Protein AF-A0A348WF57-F1 (afdb_monomer_lite)

Radius of gyration: 16.08 Å; chains: 1; bounding box: 39×14×36 Å

Organism: NCBI:txid314263

Structure (mmCIF, N/CA/C/O backbone):
data_AF-A0A348WF57-F1
#
_entry.id   AF-A0A348WF57-F1
#
loop_
_ato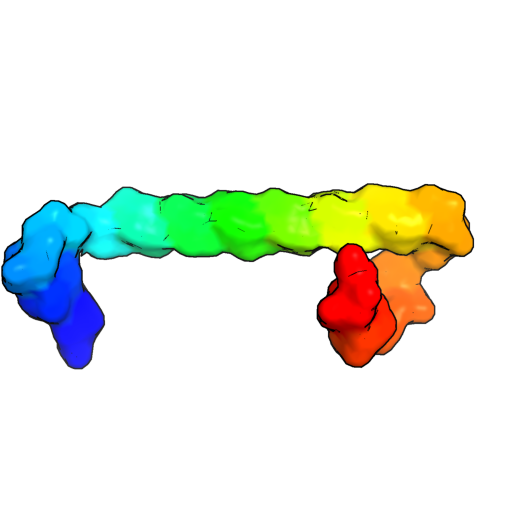m_site.group_PDB
_atom_site.id
_atom_site.type_symbol
_atom_site.label_atom_id
_atom_site.label_alt_id
_atom_site.label_comp_id
_atom_site.label_asym_id
_atom_site.label_entity_id
_atom_site.label_seq_id
_atom_site.pdbx_PDB_ins_code
_atom_site.Cartn_x
_atom_site.Cartn_y
_atom_site.Cartn_z
_atom_site.occupancy
_atom_site.B_iso_or_equiv
_atom_site.auth_seq_id
_atom_site.auth_comp_id
_atom_site.auth_asym_id
_atom_site.auth_atom_id
_atom_site.pdbx_PDB_model_num
ATOM 1 N N . VAL A 1 1 ? 20.856 -5.142 -5.586 1.00 57.88 1 VAL A N 1
ATOM 2 C CA . VAL A 1 1 ? 20.747 -4.282 -6.791 1.00 57.88 1 VAL A CA 1
ATOM 3 C C . VAL A 1 1 ? 19.412 -4.553 -7.494 1.00 57.88 1 VAL A C 1
ATOM 5 O O . VAL A 1 1 ? 19.367 -5.345 -8.422 1.00 57.88 1 VAL A O 1
ATOM 8 N N . MET A 1 2 ? 18.309 -3.940 -7.041 1.00 60.84 2 MET A N 1
ATOM 9 C CA . MET A 1 2 ? 16.974 -4.138 -7.651 1.00 60.84 2 MET A CA 1
ATOM 10 C C . MET A 1 2 ? 16.846 -3.438 -9.017 1.00 60.84 2 MET A C 1
ATOM 12 O O . MET A 1 2 ? 16.162 -3.926 -9.909 1.00 60.84 2 MET A O 1
ATOM 16 N N . ALA A 1 3 ? 17.590 -2.345 -9.224 1.00 60.56 3 ALA A N 1
ATOM 17 C CA . ALA A 1 3 ? 17.591 -1.589 -10.477 1.00 60.56 3 ALA A CA 1
ATOM 18 C C . ALA A 1 3 ? 18.196 -2.352 -11.676 1.00 60.56 3 ALA A C 1
ATOM 20 O O . ALA A 1 3 ? 17.742 -2.166 -12.800 1.00 60.56 3 ALA A O 1
ATOM 21 N N . ASN A 1 4 ? 19.192 -3.227 -11.466 1.00 58.22 4 ASN A N 1
ATOM 22 C CA . ASN A 1 4 ? 19.750 -4.052 -12.555 1.00 58.22 4 ASN A CA 1
ATOM 23 C C . ASN A 1 4 ? 18.800 -5.188 -12.958 1.00 58.22 4 ASN A C 1
ATOM 25 O O . ASN A 1 4 ? 18.763 -5.543 -14.131 1.00 58.22 4 ASN A O 1
ATOM 29 N N . LEU A 1 5 ? 18.026 -5.724 -12.006 1.00 60.59 5 LEU A N 1
ATOM 30 C CA . LEU A 1 5 ? 17.020 -6.753 -12.268 1.00 60.59 5 LEU A CA 1
ATOM 31 C C . LEU A 1 5 ? 15.822 -6.174 -13.035 1.00 60.59 5 LEU A C 1
ATOM 33 O O . LEU A 1 5 ? 15.392 -6.766 -14.015 1.00 60.59 5 LEU A O 1
ATOM 37 N N . ALA A 1 6 ? 15.347 -4.982 -12.655 1.00 59.50 6 ALA A N 1
ATOM 38 C CA . ALA A 1 6 ? 14.288 -4.269 -13.376 1.00 59.50 6 ALA A CA 1
ATOM 39 C C . ALA A 1 6 ? 14.667 -3.987 -14.843 1.00 59.50 6 ALA A C 1
ATOM 41 O O . ALA A 1 6 ? 13.876 -4.256 -15.742 1.00 59.50 6 ALA A O 1
ATOM 42 N N . ARG A 1 7 ? 15.917 -3.564 -15.095 1.00 61.59 7 ARG A N 1
ATOM 43 C CA . ARG A 1 7 ? 16.448 -3.353 -16.455 1.00 61.59 7 ARG A CA 1
ATOM 44 C C . ARG A 1 7 ? 16.518 -4.638 -17.287 1.00 61.59 7 ARG A C 1
ATOM 46 O O . ARG A 1 7 ? 16.351 -4.577 -18.494 1.00 61.59 7 ARG A O 1
ATOM 53 N N . HIS A 1 8 ? 16.775 -5.785 -16.653 1.00 64.38 8 HIS A N 1
ATOM 54 C CA . HIS A 1 8 ? 16.780 -7.098 -17.316 1.00 64.38 8 HIS A CA 1
ATOM 55 C C . HIS A 1 8 ? 15.374 -7.636 -17.613 1.00 64.38 8 HIS A C 1
ATOM 57 O O . HIS A 1 8 ? 15.223 -8.488 -18.480 1.00 64.38 8 HIS A O 1
ATOM 63 N N . LEU A 1 9 ? 14.359 -7.157 -16.890 1.00 69.88 9 LEU A N 1
ATOM 64 C CA . LEU A 1 9 ? 12.956 -7.543 -17.058 1.00 69.88 9 LEU A CA 1
ATOM 65 C C . LEU A 1 9 ? 12.164 -6.547 -17.922 1.00 69.88 9 LEU A C 1
ATOM 67 O O . LEU A 1 9 ? 10.947 -6.674 -18.016 1.00 69.88 9 LEU A O 1
ATOM 71 N N . ASP A 1 10 ? 12.841 -5.558 -18.517 1.00 65.88 10 ASP A N 1
ATOM 72 C CA . ASP A 1 10 ? 12.244 -4.460 -19.294 1.00 65.88 10 ASP A CA 1
ATOM 73 C C . ASP A 1 10 ? 11.182 -3.659 -18.508 1.00 65.88 10 ASP A C 1
ATOM 75 O O . ASP A 1 10 ? 10.222 -3.104 -19.042 1.00 65.88 10 ASP A O 1
ATOM 79 N N . VAL A 1 11 ? 11.346 -3.613 -17.182 1.00 70.81 11 VAL A N 1
ATOM 80 C CA . VAL A 1 11 ? 10.473 -2.875 -16.271 1.00 70.81 11 VAL A CA 1
ATOM 81 C C . VAL A 1 11 ? 11.130 -1.542 -15.951 1.00 70.81 11 VAL A C 1
ATOM 83 O O . VAL A 1 11 ? 12.207 -1.506 -15.354 1.00 70.81 11 VAL A O 1
ATOM 86 N N . ASP A 1 12 ? 10.452 -0.441 -16.276 1.00 78.81 12 ASP A N 1
ATOM 87 C CA . ASP A 1 12 ? 10.817 0.882 -15.773 1.00 78.81 12 ASP A CA 1
ATOM 88 C C . ASP A 1 12 ? 10.665 0.887 -14.235 1.00 78.81 12 ASP A C 1
ATOM 90 O O . ASP A 1 12 ? 9.542 0.784 -13.720 1.00 78.81 12 ASP A O 1
ATOM 94 N N . PRO A 1 13 ? 11.773 0.979 -13.476 1.00 77.69 13 PRO A N 1
ATOM 95 C CA . PRO A 1 13 ? 11.742 0.895 -12.023 1.00 77.69 13 PRO A CA 1
ATOM 96 C C . PRO A 1 13 ? 11.003 2.073 -11.380 1.00 77.69 13 PRO A C 1
ATOM 98 O O . PRO A 1 13 ? 10.387 1.893 -10.329 1.00 77.69 13 PRO A O 1
ATOM 101 N N . GLU A 1 14 ? 11.021 3.259 -11.992 1.00 82.81 14 GLU A N 1
ATOM 102 C CA . GLU A 1 14 ? 10.301 4.428 -11.488 1.00 82.81 14 GLU A CA 1
ATOM 103 C C . GLU A 1 14 ? 8.796 4.244 -11.687 1.00 82.81 14 GLU A C 1
ATOM 105 O O . GLU A 1 14 ? 8.007 4.442 -10.758 1.00 82.81 14 GLU A O 1
ATOM 110 N N . ALA A 1 15 ? 8.391 3.784 -12.873 1.00 83.81 15 ALA A N 1
ATOM 111 C CA . ALA A 1 15 ? 6.995 3.469 -13.149 1.00 83.81 15 ALA A CA 1
ATOM 112 C C . ALA A 1 15 ? 6.482 2.336 -12.245 1.00 83.81 15 ALA A C 1
ATOM 114 O O . ALA A 1 15 ? 5.365 2.417 -11.726 1.00 83.81 15 ALA A O 1
ATOM 115 N N . ALA A 1 16 ? 7.290 1.298 -12.013 1.00 84.69 16 ALA A N 1
ATOM 116 C CA . ALA A 1 16 ? 6.958 0.204 -11.106 1.00 84.69 16 ALA A CA 1
ATOM 117 C C . ALA A 1 16 ? 6.798 0.688 -9.659 1.00 84.69 16 ALA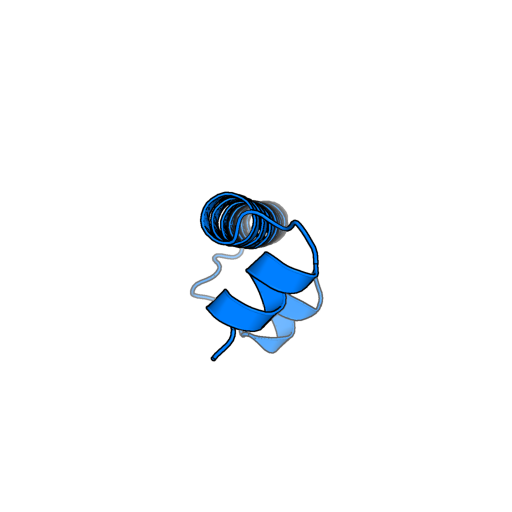 A C 1
ATOM 119 O O . ALA A 1 16 ? 5.803 0.353 -9.012 1.00 84.69 16 ALA A O 1
ATOM 120 N N . LEU A 1 17 ? 7.718 1.527 -9.175 1.00 88.38 17 LEU A N 1
ATOM 121 C CA . LEU A 1 17 ? 7.641 2.105 -7.836 1.00 88.38 17 LEU A CA 1
ATOM 122 C C . LEU A 1 17 ? 6.412 3.011 -7.687 1.00 88.38 17 LEU A C 1
ATOM 124 O O . LEU A 1 17 ? 5.666 2.883 -6.718 1.00 88.38 17 LEU A O 1
ATOM 128 N N . ARG A 1 18 ? 6.131 3.869 -8.676 1.00 89.81 18 ARG A N 1
ATOM 129 C CA . ARG A 1 18 ? 4.939 4.731 -8.681 1.00 89.81 18 ARG A CA 1
ATOM 130 C C . ARG A 1 18 ? 3.652 3.907 -8.649 1.00 89.81 18 ARG A C 1
ATOM 132 O O . ARG A 1 18 ? 2.734 4.233 -7.900 1.00 89.81 18 ARG A O 1
ATOM 139 N N . ARG A 1 19 ? 3.582 2.819 -9.424 1.00 89.56 19 ARG A N 1
ATOM 140 C CA . ARG A 1 19 ? 2.434 1.896 -9.422 1.00 89.56 19 ARG A CA 1
ATOM 141 C C . ARG A 1 19 ? 2.271 1.189 -8.078 1.00 89.56 19 ARG A C 1
ATOM 143 O O . ARG A 1 19 ? 1.140 1.061 -7.611 1.00 89.56 19 ARG A O 1
ATOM 150 N N . ALA A 1 20 ? 3.370 0.753 -7.465 1.00 90.44 20 ALA A N 1
ATOM 151 C CA . ALA A 1 20 ? 3.356 0.125 -6.148 1.00 90.44 20 ALA A CA 1
ATOM 152 C C . ALA A 1 20 ? 2.850 1.097 -5.072 1.00 90.44 20 ALA A C 1
ATOM 154 O O . ALA A 1 20 ? 1.923 0.755 -4.339 1.00 90.44 20 ALA A O 1
ATOM 155 N N . ASN A 1 21 ? 3.364 2.329 -5.056 1.00 92.06 21 ASN A N 1
ATOM 156 C CA . ASN A 1 21 ? 2.914 3.371 -4.134 1.00 92.06 21 ASN A CA 1
ATOM 157 C C . ASN A 1 21 ? 1.425 3.671 -4.327 1.00 92.06 21 ASN A C 1
ATOM 159 O O . ASN A 1 21 ? 0.662 3.610 -3.372 1.00 92.06 21 ASN A O 1
ATOM 163 N N . ALA A 1 22 ? 0.979 3.875 -5.570 1.00 92.62 22 ALA A N 1
ATOM 164 C CA . ALA A 1 22 ? -0.432 4.123 -5.859 1.00 92.62 22 ALA A CA 1
ATOM 165 C C . ALA A 1 22 ? -1.340 2.953 -5.436 1.00 92.62 22 ALA A C 1
ATOM 167 O O . ALA A 1 22 ? -2.479 3.166 -5.031 1.00 92.62 22 ALA A O 1
ATOM 168 N N . LYS A 1 23 ? -0.858 1.705 -5.520 1.00 92.38 23 LYS A N 1
ATOM 169 C CA . LYS A 1 23 ? -1.589 0.533 -5.017 1.00 92.38 23 LYS A CA 1
ATOM 170 C C . LYS A 1 23 ? -1.704 0.557 -3.492 1.00 92.38 23 LYS A C 1
ATOM 172 O O . LYS A 1 23 ? -2.778 0.251 -2.983 1.00 92.38 23 LYS A O 1
ATOM 177 N N . PHE A 1 24 ? -0.630 0.908 -2.789 1.00 92.06 24 PHE A N 1
ATOM 178 C CA . PHE A 1 24 ? -0.640 1.007 -1.332 1.00 92.06 24 PHE A CA 1
ATOM 179 C C . PHE A 1 24 ? -1.576 2.123 -0.857 1.00 92.06 24 PHE A C 1
ATOM 181 O O . PHE A 1 24 ? -2.431 1.869 -0.017 1.00 92.06 24 PHE A O 1
ATOM 188 N N . THR A 1 25 ? -1.496 3.307 -1.473 1.00 92.88 25 THR A N 1
ATOM 189 C CA . THR A 1 25 ? -2.389 4.438 -1.187 1.00 92.88 25 THR A CA 1
ATOM 190 C C . THR A 1 25 ? -3.855 4.050 -1.354 1.00 92.88 25 THR A C 1
ATOM 192 O O . THR A 1 25 ? -4.617 4.181 -0.407 1.00 92.88 25 THR A O 1
ATOM 195 N N . ARG A 1 26 ? -4.232 3.457 -2.497 1.00 92.06 26 ARG A N 1
ATOM 196 C CA . ARG A 1 26 ? -5.617 3.009 -2.728 1.00 92.06 26 ARG A CA 1
ATOM 197 C C . ARG A 1 26 ? -6.104 1.996 -1.692 1.00 92.06 26 ARG A C 1
ATOM 199 O O . ARG A 1 26 ? -7.275 2.005 -1.330 1.00 92.06 26 ARG A O 1
ATOM 206 N N . ARG A 1 27 ? -5.226 1.089 -1.244 1.00 89.62 27 ARG A N 1
ATOM 207 C CA 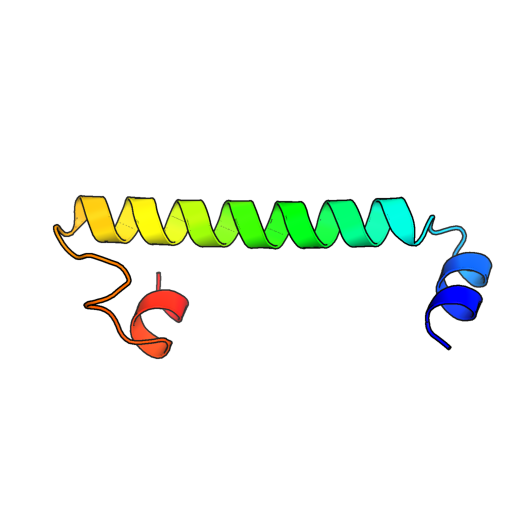. ARG A 1 27 ? -5.570 0.119 -0.196 1.00 89.62 27 ARG A CA 1
ATOM 208 C C . ARG A 1 27 ? -5.817 0.834 1.132 1.00 89.62 27 ARG A C 1
ATOM 210 O O . ARG A 1 27 ? -6.798 0.525 1.794 1.00 89.62 27 ARG A O 1
ATOM 217 N N . PHE A 1 28 ? -4.962 1.788 1.489 1.00 89.19 28 PHE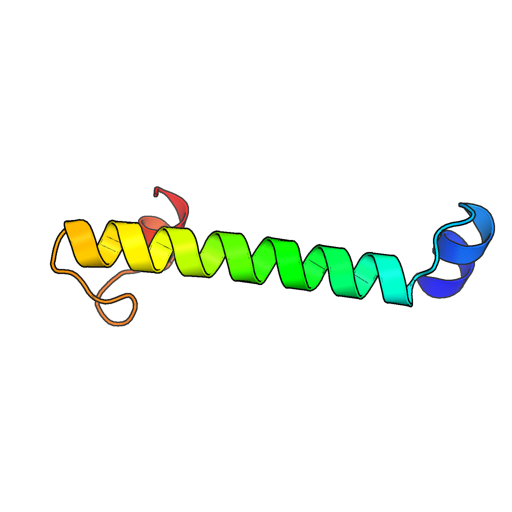 A N 1
ATOM 218 C CA . PHE A 1 28 ? -5.094 2.538 2.734 1.00 89.19 28 PHE A CA 1
ATOM 219 C C . PHE A 1 28 ? -6.372 3.386 2.749 1.00 89.19 28 PHE A C 1
ATOM 221 O O . PHE A 1 28 ? -7.160 3.270 3.677 1.00 89.19 28 PHE A O 1
ATOM 228 N N . GLU A 1 29 ? -6.647 4.122 1.669 1.00 90.19 29 GLU A N 1
ATOM 229 C CA . GLU A 1 29 ? -7.882 4.906 1.502 1.00 90.19 29 GLU A CA 1
ATOM 230 C C . GLU A 1 29 ? -9.144 4.036 1.630 1.00 90.19 29 GLU A C 1
ATOM 232 O O . GLU A 1 29 ? -10.145 4.458 2.207 1.00 90.19 29 GLU A O 1
ATOM 237 N N . ARG A 1 30 ? -9.109 2.795 1.120 1.00 90.50 30 ARG A N 1
ATOM 238 C CA . ARG A 1 30 ? -10.234 1.861 1.261 1.00 90.50 30 ARG A CA 1
ATOM 239 C C . ARG A 1 30 ? -10.446 1.432 2.712 1.00 90.50 30 ARG A C 1
ATOM 241 O O . ARG A 1 30 ? -11.594 1.385 3.143 1.00 90.50 30 ARG A O 1
ATOM 248 N N . ILE A 1 31 ? -9.374 1.134 3.442 1.00 87.81 31 ILE A N 1
ATOM 249 C CA . ILE A 1 31 ? -9.449 0.776 4.865 1.00 87.81 31 ILE A CA 1
ATOM 250 C C . ILE A 1 31 ? -9.987 1.963 5.675 1.00 87.81 31 ILE A C 1
ATOM 252 O O . ILE A 1 31 ? -10.861 1.779 6.513 1.00 87.81 31 ILE A O 1
ATOM 256 N N . GLU A 1 32 ? -9.536 3.188 5.390 1.00 88.56 32 GLU A N 1
ATOM 257 C CA . GLU A 1 32 ? -10.059 4.397 6.039 1.00 88.56 32 GLU A CA 1
ATOM 258 C C . GLU A 1 32 ? -11.557 4.594 5.781 1.00 88.56 32 GLU A C 1
ATOM 260 O O . GLU A 1 32 ? -12.294 4.933 6.705 1.00 88.56 32 GLU A O 1
ATOM 265 N N . ALA A 1 33 ? -12.020 4.341 4.553 1.00 89.12 33 ALA A N 1
ATOM 266 C CA . ALA A 1 33 ? -13.439 4.409 4.217 1.00 89.12 33 ALA A CA 1
ATOM 267 C C . ALA A 1 33 ? -14.266 3.359 4.980 1.00 89.12 33 ALA A C 1
ATOM 269 O O . ALA A 1 33 ? -15.307 3.700 5.532 1.00 89.12 33 ALA A O 1
ATOM 270 N N . LEU A 1 34 ? -13.784 2.114 5.059 1.00 88.62 34 LEU A N 1
ATOM 271 C CA . LEU A 1 34 ? -14.446 1.040 5.812 1.00 88.62 34 LEU A CA 1
ATOM 272 C C . LEU A 1 34 ? -14.508 1.350 7.313 1.00 88.62 34 LEU A C 1
ATOM 274 O O . LEU A 1 34 ? -15.552 1.205 7.938 1.00 88.62 34 LEU A O 1
ATOM 278 N N . LEU A 1 35 ? -13.418 1.860 7.888 1.00 87.69 35 LEU A N 1
ATOM 279 C CA . LEU A 1 35 ? -13.407 2.290 9.286 1.00 87.69 35 LEU A CA 1
ATOM 280 C C . LEU A 1 35 ? -14.375 3.451 9.536 1.00 87.69 35 LEU A C 1
ATOM 282 O O . LEU A 1 35 ? -15.054 3.466 10.561 1.00 87.69 35 LEU A O 1
ATOM 286 N N . ALA A 1 36 ? -14.470 4.399 8.600 1.00 86.62 36 ALA A N 1
ATOM 287 C CA . ALA A 1 36 ? -15.411 5.507 8.698 1.00 86.62 36 ALA A CA 1
ATOM 288 C C . ALA A 1 36 ? -16.875 5.039 8.628 1.00 86.62 36 ALA A C 1
ATOM 290 O O . ALA A 1 36 ? -17.711 5.594 9.343 1.00 86.62 36 ALA A O 1
ATOM 291 N N . GLU A 1 37 ? -17.182 4.017 7.820 1.00 88.75 37 GLU A N 1
ATOM 292 C CA . GLU A 1 37 ? -18.498 3.357 7.792 1.00 88.75 37 GLU A CA 1
ATOM 293 C C . GLU A 1 37 ? -18.847 2.745 9.164 1.00 88.75 37 GLU A C 1
ATOM 295 O O . GLU A 1 37 ? -19.981 2.880 9.624 1.00 88.75 37 GLU A O 1
ATOM 300 N N . ASP A 1 38 ? -17.854 2.191 9.865 1.00 84.31 38 ASP A N 1
ATOM 301 C CA . ASP A 1 38 ? -17.985 1.639 11.222 1.00 84.31 38 ASP A CA 1
ATOM 302 C C . ASP A 1 38 ? -17.874 2.697 12.343 1.00 84.31 38 ASP A C 1
ATOM 304 O O . ASP A 1 38 ? -17.898 2.369 13.533 1.00 84.31 38 ASP A O 1
ATOM 308 N N . GLY A 1 39 ? -17.743 3.984 11.997 1.00 85.38 39 GLY A N 1
ATOM 309 C CA . GLY A 1 39 ? -17.604 5.085 12.959 1.00 85.38 39 GLY A CA 1
ATOM 310 C C . GLY A 1 39 ? -16.278 5.090 13.732 1.00 85.38 39 GLY A C 1
ATOM 311 O O . GLY A 1 39 ? -16.159 5.768 14.756 1.00 85.38 39 GLY A O 1
ATOM 312 N N . ARG A 1 40 ? -15.278 4.343 13.259 1.00 81.88 40 ARG A N 1
ATOM 313 C CA . ARG A 1 40 ? -13.943 4.216 13.853 1.00 81.88 40 ARG A CA 1
ATOM 314 C C . ARG A 1 40 ? -12.934 5.058 13.078 1.00 81.88 40 ARG A C 1
ATOM 316 O O . ARG A 1 40 ? -13.074 5.295 11.881 1.00 81.88 40 ARG A O 1
ATOM 323 N N . ARG A 1 41 ? -11.870 5.504 13.750 1.00 79.75 41 ARG A N 1
ATOM 324 C CA . ARG A 1 41 ? -10.717 6.122 13.075 1.00 79.75 41 ARG A CA 1
ATOM 325 C C . ARG A 1 41 ? -9.573 5.110 12.972 1.00 79.75 41 ARG A C 1
ATOM 327 O O . ARG A 1 41 ? -9.441 4.258 13.853 1.00 79.75 41 ARG A O 1
ATOM 334 N N . PRO A 1 42 ? -8.679 5.243 11.976 1.00 76.25 42 PRO A N 1
ATOM 335 C CA . PRO A 1 42 ? -7.474 4.411 11.871 1.00 76.25 42 PRO A CA 1
ATOM 336 C C . PRO A 1 42 ? -6.591 4.474 13.120 1.00 76.25 42 PRO A C 1
ATOM 338 O O . PRO A 1 42 ? -5.994 3.486 13.515 1.00 76.25 42 PRO A O 1
ATOM 341 N N . GLN A 1 43 ? -6.558 5.634 13.781 1.00 78.94 43 GLN A N 1
ATOM 342 C CA . GLN A 1 43 ? -5.824 5.869 15.032 1.00 78.94 43 GLN A CA 1
ATOM 343 C C . GLN A 1 43 ? -6.360 5.031 16.203 1.00 78.94 43 GLN A C 1
ATOM 345 O O . GLN A 1 43 ? -5.633 4.764 17.154 1.00 78.94 43 GLN A O 1
ATOM 350 N N . ASP A 1 44 ? -7.635 4.649 16.120 1.00 76.81 44 ASP A N 1
ATOM 351 C CA . ASP A 1 44 ? -8.370 3.905 17.138 1.00 76.81 44 ASP A CA 1
ATOM 352 C C . ASP A 1 44 ? -8.493 2.411 16.749 1.00 76.81 44 ASP A C 1
ATOM 354 O O . ASP A 1 44 ? -9.301 1.676 17.321 1.00 76.81 44 ASP A O 1
ATOM 358 N N . SER A 1 45 ? -7.734 1.965 15.737 1.00 76.44 45 SER A N 1
ATOM 359 C CA . SER A 1 45 ? -7.735 0.588 15.233 1.00 76.44 45 SER A CA 1
ATOM 360 C C . SER A 1 45 ? -6.315 0.024 15.199 1.00 76.44 45 SER A C 1
ATOM 362 O O . SER A 1 45 ? -5.360 0.712 14.842 1.00 76.44 45 SER A O 1
ATOM 364 N N . GLY A 1 46 ? -6.162 -1.233 15.607 1.00 82.38 46 GLY A N 1
ATOM 365 C CA . GLY A 1 46 ? -4.885 -1.939 15.553 1.00 82.38 46 GLY A CA 1
ATOM 366 C C . GLY A 1 46 ? -4.500 -2.337 14.125 1.00 82.38 46 GLY A C 1
ATOM 367 O O . GLY A 1 46 ? -5.352 -2.459 13.248 1.00 82.38 46 GLY A O 1
ATOM 368 N N . LEU A 1 47 ? -3.211 -2.611 13.901 1.00 77.88 47 LEU A N 1
ATOM 369 C CA . LEU A 1 47 ? -2.701 -3.087 12.605 1.00 77.88 47 LEU A CA 1
ATOM 370 C C . LEU A 1 47 ? -3.404 -4.376 12.143 1.00 77.88 47 LEU A C 1
ATOM 372 O O . LEU A 1 47 ? -3.751 -4.500 10.975 1.00 77.88 47 LEU A O 1
ATOM 376 N N . GLU A 1 48 ? -3.669 -5.293 13.076 1.00 80.62 48 GLU A N 1
ATOM 377 C CA . GLU A 1 48 ? -4.392 -6.544 12.812 1.00 80.62 48 GLU A CA 1
ATOM 378 C C . GLU A 1 48 ? -5.853 -6.306 12.404 1.00 80.62 48 GLU A C 1
ATOM 380 O O . GLU A 1 48 ? -6.370 -7.006 11.539 1.00 80.62 48 GLU A O 1
ATOM 385 N N . GLU A 1 49 ? -6.512 -5.298 12.983 1.00 76.44 49 GLU A N 1
ATOM 386 C CA . GLU A 1 49 ? -7.887 -4.939 12.618 1.00 76.44 49 GLU A CA 1
ATOM 387 C C . GLU A 1 49 ? -7.938 -4.298 11.229 1.00 76.44 49 GLU A C 1
ATOM 389 O O . GLU A 1 49 ? -8.823 -4.608 10.440 1.00 76.44 49 GLU A O 1
ATOM 394 N N . MET A 1 50 ? -6.962 -3.446 10.904 1.00 80.00 50 MET A N 1
ATOM 395 C CA . MET A 1 50 ? -6.848 -2.827 9.581 1.00 80.00 50 MET A CA 1
ATOM 396 C C . MET A 1 50 ? -6.520 -3.842 8.479 1.00 80.00 50 MET A C 1
ATOM 398 O O . MET A 1 50 ? -6.965 -3.669 7.348 1.00 80.00 50 MET A O 1
ATOM 402 N N . ASP A 1 51 ? -5.741 -4.886 8.779 1.00 78.06 51 ASP A N 1
ATOM 403 C CA . ASP A 1 51 ? -5.415 -5.949 7.819 1.00 78.06 51 ASP A CA 1
ATOM 404 C C . ASP A 1 51 ? -6.580 -6.925 7.570 1.00 78.06 51 ASP A C 1
ATOM 406 O O . ASP A 1 51 ? -6.578 -7.614 6.547 1.00 78.06 51 ASP A O 1
ATOM 410 N N . ALA A 1 52 ? -7.563 -6.985 8.474 1.00 80.88 52 ALA A N 1
ATOM 411 C CA . ALA A 1 52 ? -8.743 -7.843 8.357 1.00 80.88 52 ALA A CA 1
ATOM 412 C C . ALA A 1 52 ? -9.903 -7.219 7.548 1.00 80.88 52 ALA A C 1
ATOM 414 O O . ALA A 1 52 ? -10.872 -7.927 7.258 1.00 80.88 52 ALA A O 1
ATOM 415 N N . LEU A 1 53 ? -9.805 -5.930 7.195 1.00 72.44 53 LEU A N 1
ATOM 416 C CA . LEU A 1 53 ? -10.767 -5.159 6.387 1.00 72.44 53 LEU A CA 1
ATOM 417 C C . LEU A 1 53 ?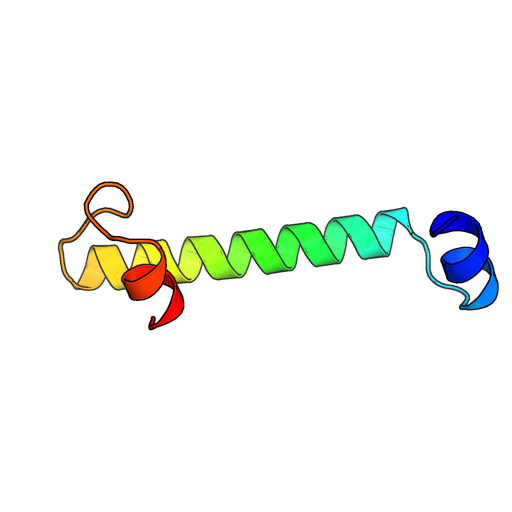 -10.443 -5.212 4.884 1.00 72.44 53 LEU A C 1
ATOM 419 O O . LEU A 1 53 ? -11.400 -5.337 4.084 1.00 72.44 53 LEU A O 1
#

Foldseek 3Di:
DVVVVCVVVVHDVVVVVVVVVVVVVVLVVVLQVVCVVVVHGPVRDDPVRSVVD

InterPro domains:
  IPR011551 NTP pyrophosphohydrolase MazG [PTHR30522] (2-53)

pLDDT: mean 80.29, std 10.5, range 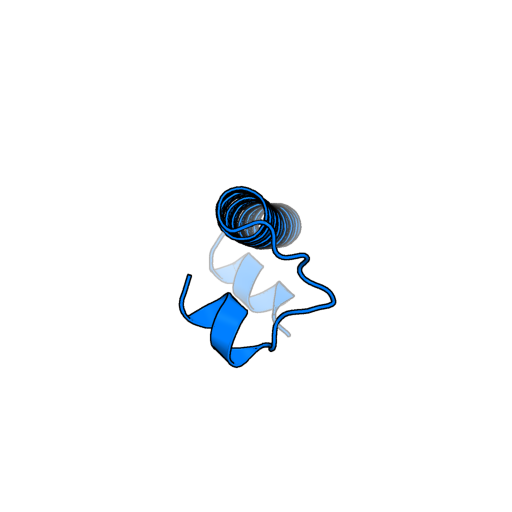[57.88, 92.88]

Sequence (53 aa):
VMANLARHLDVDPEAALRRANAKFTRRFERIEALLAEDGRRPQDSGLEEMDAL

Secondary structure (DSSP, 8-state):
-HHHHHHHTT--HHHHHHHHHHHHHHHHHHHHHHHHHTT--GGGS-HHHHHT-